Protein AF-A0A150UN63-F1 (afdb_monomer)

Radius of gyration: 15.26 Å; Cα contacts (8 Å, |Δi|>4): 240; chains: 1; bounding box: 40×28×38 Å

Mean predicted aligned error: 6.9 Å

Secondary structure (DSSP, 8-state):
----EEEEE--HHHH-SBTTB--TTSGGG-HHHHHHHHHHTT-EEEEE--S---TTSGGGG--GGGGGSTT--TTS--HHHHHHHHHHHHHHHHHHGGGBGGGTSSEEEEE-SS-GGGT---HHHHHHHHHHHHHH--S-EE-------

Nearest PDB structures (foldseek):
  6eon-assembly1_A  TM=9.574E-01  e=4.148E-15  Bacteroides thetaiotaomicron VPI-5482
  3d3a-assembly1_A  TM=9.565E-01  e=1.611E-14  Bacteroides thetaiotaomicron VPI-5482
  4mad-assembly2_B  TM=9.659E-01  e=4.945E-13  Niallia circulans
  8fa5-assembly2_A  TM=9.659E-01  e=7.956E-12  Xanthomonas campestris pv. campestris
  3wf2-assembly1_A  TM=9.367E-01  e=4.448E-12  Homo sapiens

Structure (mmCIF, N/CA/C/O backbone):
data_AF-A0A150UN63-F1
#
_entry.id   AF-A0A150UN63-F1
#
loop_
_atom_site.group_PDB
_atom_site.id
_atom_site.type_symbol
_atom_site.label_atom_id
_atom_site.label_alt_id
_atom_site.label_comp_id
_atom_site.label_asym_id
_atom_site.label_entity_id
_atom_site.label_seq_id
_atom_site.pdbx_PDB_ins_code
_atom_site.Cartn_x
_atom_site.Cartn_y
_atom_site.Cartn_z
_atom_site.occupancy
_atom_site.B_iso_or_equiv
_atom_site.auth_seq_id
_atom_site.auth_comp_id
_atom_site.auth_asym_id
_atom_site.auth_atom_id
_atom_site.pdbx_PDB_model_num
ATOM 1 N N . MET A 1 1 ? -22.524 12.644 9.358 1.00 55.44 1 MET A N 1
ATOM 2 C CA . MET A 1 1 ? -22.632 11.531 8.387 1.00 55.44 1 MET A CA 1
ATOM 3 C C . MET A 1 1 ? -22.325 10.236 9.132 1.00 55.44 1 MET A C 1
ATOM 5 O O . MET A 1 1 ? -21.489 10.289 10.017 1.00 55.44 1 MET A O 1
ATOM 9 N N . GLY A 1 2 ? -23.015 9.127 8.842 1.00 76.50 2 GLY A N 1
ATOM 10 C CA . GLY A 1 2 ? -22.838 7.821 9.509 1.00 76.50 2 GLY A CA 1
ATOM 11 C C . GLY A 1 2 ? -21.868 6.888 8.778 1.00 76.50 2 GLY A C 1
ATOM 12 O O . GLY A 1 2 ? -22.163 5.708 8.615 1.00 76.50 2 GLY A O 1
ATOM 13 N N . LEU A 1 3 ? -20.771 7.439 8.252 1.00 78.81 3 LEU A N 1
ATOM 14 C CA . LEU A 1 3 ? -19.730 6.656 7.586 1.00 78.81 3 LEU A CA 1
ATOM 15 C C . LEU A 1 3 ? -18.917 5.906 8.647 1.00 78.81 3 LEU A C 1
ATOM 17 O O . LEU A 1 3 ? -18.622 6.469 9.695 1.00 78.81 3 LEU A O 1
ATOM 21 N N . ASN A 1 4 ? -18.570 4.651 8.371 1.00 88.69 4 ASN A N 1
ATOM 22 C CA . ASN A 1 4 ? -17.811 3.784 9.281 1.00 88.69 4 ASN A CA 1
ATOM 23 C C . ASN A 1 4 ? -16.445 3.368 8.713 1.00 88.69 4 ASN A C 1
ATOM 25 O O . ASN A 1 4 ? -15.721 2.617 9.363 1.00 88.69 4 ASN A O 1
ATOM 29 N N . THR A 1 5 ? -16.130 3.788 7.483 1.00 89.75 5 THR A N 1
ATOM 30 C CA . THR A 1 5 ? -14.955 3.340 6.732 1.00 89.75 5 THR A CA 1
ATOM 31 C C . THR A 1 5 ? -14.470 4.437 5.787 1.00 89.75 5 THR A C 1
ATOM 33 O O . THR A 1 5 ? -15.286 5.089 5.131 1.00 89.75 5 THR A O 1
ATOM 36 N N . VAL A 1 6 ? -13.152 4.605 5.688 1.00 89.81 6 VAL A N 1
ATOM 37 C CA . VAL A 1 6 ? -12.474 5.474 4.720 1.00 89.81 6 VAL A CA 1
ATOM 38 C C . VAL A 1 6 ? -11.690 4.644 3.706 1.00 89.81 6 VAL A C 1
ATOM 40 O O . VAL A 1 6 ? -11.076 3.632 4.043 1.00 89.81 6 VAL A O 1
ATOM 43 N N . PHE A 1 7 ? -11.704 5.086 2.452 1.00 86.50 7 PHE A N 1
ATOM 44 C CA . PHE A 1 7 ? -10.886 4.520 1.383 1.00 86.50 7 PHE A CA 1
ATOM 45 C C . PHE A 1 7 ? -9.706 5.451 1.148 1.00 86.50 7 PHE A C 1
ATOM 47 O O . PHE A 1 7 ? -9.918 6.634 0.885 1.00 86.50 7 PHE A O 1
ATOM 54 N N . SER A 1 8 ? -8.487 4.926 1.234 1.00 86.00 8 SER A N 1
ATOM 55 C CA . SER A 1 8 ? -7.279 5.725 1.037 1.00 86.00 8 SER A CA 1
ATOM 56 C C . SER A 1 8 ? -6.426 5.153 -0.081 1.00 86.00 8 SER A C 1
ATOM 58 O O . SER A 1 8 ? -6.019 3.989 -0.031 1.00 86.00 8 SER A O 1
ATOM 60 N N . TYR A 1 9 ? -6.165 5.987 -1.084 1.00 84.94 9 TYR A N 1
ATOM 61 C CA . TYR A 1 9 ? -5.135 5.733 -2.077 1.00 84.94 9 TYR A CA 1
ATOM 62 C C . TYR A 1 9 ? -3.779 6.172 -1.553 1.00 84.94 9 TYR A C 1
ATOM 64 O O . TYR A 1 9 ? -3.667 7.21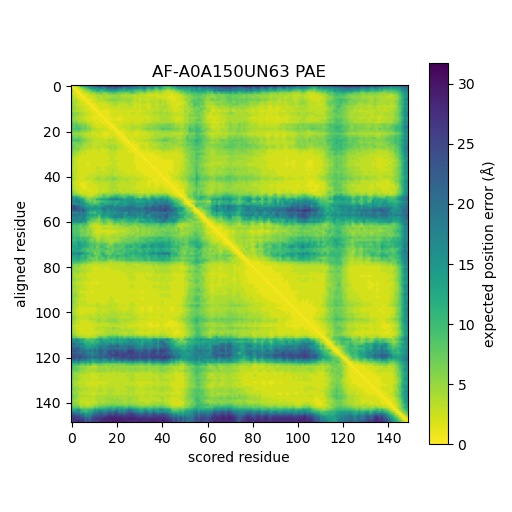4 -0.910 1.00 84.94 9 TYR A O 1
ATOM 72 N N . LEU A 1 10 ? -2.757 5.379 -1.858 1.00 87.06 10 LEU A N 1
ATOM 73 C CA . LEU A 1 10 ? -1.375 5.707 -1.545 1.00 87.06 10 LEU A CA 1
ATOM 74 C C . LEU A 1 10 ? -0.601 5.950 -2.833 1.00 87.06 10 LEU A C 1
ATOM 76 O O . LEU A 1 10 ? -0.731 5.201 -3.799 1.00 87.06 10 LEU A O 1
ATOM 80 N N . PHE A 1 11 ? 0.209 6.998 -2.815 1.00 86.50 11 PHE A N 1
ATOM 81 C CA . PHE A 1 11 ? 0.952 7.481 -3.967 1.00 86.50 11 PHE A CA 1
ATOM 82 C C . PHE A 1 11 ? 2.410 7.042 -3.837 1.00 86.50 11 PHE A C 1
ATOM 84 O O . PHE A 1 11 ? 3.129 7.497 -2.945 1.00 86.50 11 PHE A O 1
ATOM 91 N N . TRP A 1 12 ? 2.835 6.089 -4.672 1.00 88.00 12 TRP A N 1
ATOM 92 C CA . TRP A 1 12 ? 4.194 5.548 -4.605 1.00 88.00 12 TRP A CA 1
ATOM 93 C C . TRP A 1 12 ? 5.223 6.623 -4.965 1.00 88.00 12 TRP A C 1
ATOM 95 O O . TRP A 1 12 ? 6.216 6.774 -4.262 1.00 88.00 12 TRP A O 1
ATOM 105 N N . ASP A 1 13 ? 4.955 7.440 -5.977 1.00 85.25 13 ASP A N 1
ATOM 106 C CA . ASP A 1 13 ? 5.771 8.605 -6.330 1.00 85.25 13 ASP A CA 1
ATOM 107 C C . ASP A 1 13 ? 6.020 9.566 -5.154 1.00 85.25 13 ASP A C 1
ATOM 109 O O . ASP A 1 13 ? 7.117 10.105 -5.034 1.00 85.25 13 ASP A O 1
ATOM 113 N N . GLN A 1 14 ? 5.048 9.748 -4.256 1.00 87.50 14 GLN A N 1
ATOM 114 C CA . GLN A 1 14 ? 5.211 10.611 -3.080 1.00 87.50 14 GLN A CA 1
ATOM 115 C C . GLN A 1 14 ? 5.972 9.925 -1.946 1.00 87.50 14 GLN A C 1
ATOM 117 O O . GLN A 1 14 ? 6.790 10.570 -1.288 1.00 87.50 14 GLN A O 1
ATOM 122 N N . LEU A 1 15 ? 5.719 8.629 -1.735 1.00 89.75 15 LEU A N 1
ATOM 123 C CA . LEU A 1 15 ? 6.359 7.808 -0.700 1.00 89.75 15 LEU A CA 1
ATOM 124 C C . LEU A 1 15 ? 7.817 7.454 -1.030 1.00 89.75 15 LEU A C 1
ATOM 126 O O . LEU A 1 15 ? 8.633 7.254 -0.129 1.00 89.75 15 LEU A O 1
ATOM 130 N N . GLU A 1 16 ? 8.147 7.372 -2.318 1.00 90.62 16 GLU A N 1
ATOM 131 C CA . GLU A 1 16 ? 9.482 7.076 -2.830 1.00 90.62 16 GLU A CA 1
ATOM 132 C C . GLU A 1 16 ? 9.792 7.917 -4.087 1.00 90.62 16 GLU A C 1
ATOM 134 O O . GLU A 1 16 ? 9.881 7.388 -5.202 1.00 90.62 16 GLU A O 1
ATOM 139 N N . PRO A 1 17 ? 9.995 9.240 -3.934 1.00 88.19 17 PRO A N 1
ATOM 140 C CA . PRO A 1 17 ? 10.233 10.148 -5.060 1.00 88.19 17 PRO A CA 1
ATOM 141 C C . PRO A 1 17 ? 11.555 9.868 -5.781 1.00 88.19 17 PRO A C 1
ATOM 143 O O . PRO A 1 17 ? 11.710 10.187 -6.959 1.00 88.19 17 PRO A O 1
ATOM 146 N N . VAL A 1 18 ? 12.509 9.249 -5.083 1.00 87.31 18 VAL A N 1
ATOM 147 C CA . VAL A 1 18 ? 13.795 8.790 -5.615 1.00 87.31 18 VAL A CA 1
ATOM 148 C C . VAL A 1 18 ? 14.015 7.360 -5.141 1.00 87.31 18 VAL A C 1
ATOM 150 O O . VAL A 1 18 ? 13.791 7.077 -3.965 1.00 87.31 18 VAL A O 1
ATOM 153 N N . SER A 1 19 ? 14.500 6.483 -6.025 1.00 87.06 19 SER A N 1
ATOM 154 C CA . SER A 1 19 ? 14.800 5.078 -5.711 1.00 87.06 19 SER A CA 1
ATOM 155 C C . SER A 1 19 ? 15.569 4.941 -4.390 1.00 87.06 19 SER A C 1
ATOM 157 O O . SER A 1 19 ? 16.668 5.480 -4.238 1.00 87.06 19 SER A O 1
ATOM 159 N N . GLY A 1 20 ? 15.005 4.202 -3.436 1.00 87.12 20 GLY A N 1
ATOM 160 C CA . GLY A 1 20 ? 15.572 3.947 -2.111 1.00 87.12 20 GLY A CA 1
ATOM 161 C C . GLY A 1 20 ? 15.343 5.046 -1.066 1.00 87.12 20 GLY A C 1
ATOM 162 O O . GLY A 1 20 ? 15.678 4.841 0.104 1.00 87.12 20 GLY A O 1
ATOM 163 N N . THR A 1 21 ? 14.764 6.190 -1.439 1.00 90.88 21 THR A N 1
ATOM 164 C CA . THR A 1 21 ? 14.465 7.297 -0.517 1.00 90.88 21 THR A CA 1
ATOM 165 C C . THR A 1 21 ? 13.013 7.233 -0.064 1.00 90.88 21 THR A C 1
ATOM 167 O O . THR A 1 21 ? 12.125 7.728 -0.746 1.00 90.88 21 THR A O 1
ATOM 170 N N . TRP A 1 22 ? 12.783 6.644 1.110 1.00 91.88 22 TRP A N 1
ATOM 171 C CA . TRP A 1 22 ? 11.450 6.546 1.708 1.00 91.88 22 TRP A CA 1
ATOM 172 C C . TRP A 1 22 ? 11.085 7.815 2.482 1.00 91.88 22 TRP A C 1
ATOM 174 O O . TRP A 1 22 ? 11.821 8.217 3.385 1.00 91.88 22 TRP A O 1
ATOM 184 N N . THR A 1 23 ? 9.941 8.412 2.167 1.00 92.38 23 THR A N 1
ATO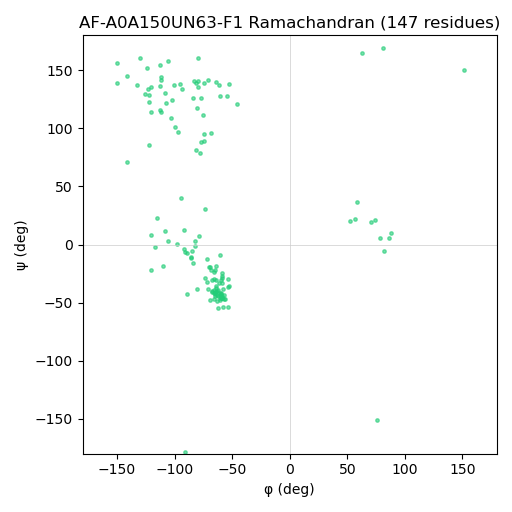M 185 C CA . THR A 1 23 ? 9.443 9.651 2.788 1.00 92.38 23 THR A CA 1
ATOM 186 C C . THR A 1 23 ? 8.287 9.416 3.759 1.00 92.38 23 THR A C 1
ATOM 188 O O . THR A 1 23 ? 7.811 10.382 4.341 1.00 92.38 23 THR A O 1
ATOM 191 N N . GLY A 1 24 ? 7.868 8.169 4.014 1.00 86.62 24 GLY A N 1
ATOM 192 C CA . GLY A 1 24 ? 6.728 7.851 4.895 1.00 86.62 24 GLY A CA 1
ATOM 193 C C . GLY A 1 24 ? 6.862 8.308 6.357 1.00 86.62 24 GLY A C 1
ATOM 194 O O . GLY A 1 24 ? 5.899 8.259 7.110 1.00 86.62 24 GLY A O 1
ATOM 195 N N . SER A 1 25 ? 8.040 8.780 6.774 1.00 85.50 25 SER A N 1
ATOM 196 C CA . SER A 1 25 ? 8.255 9.426 8.077 1.00 85.50 25 SER A CA 1
ATOM 197 C C . SER A 1 25 ? 8.062 10.950 8.060 1.00 85.50 25 SER A C 1
ATOM 199 O O . SER A 1 25 ? 8.192 11.591 9.102 1.00 85.50 25 SER A O 1
ATOM 201 N N . GLN A 1 26 ? 7.863 11.557 6.889 1.00 90.06 26 GLN A N 1
ATOM 202 C CA . GLN A 1 26 ? 7.583 12.985 6.757 1.00 90.06 26 GLN A CA 1
ATOM 203 C C . GLN A 1 26 ? 6.102 13.244 7.065 1.00 90.06 26 GLN A C 1
ATOM 205 O O . GLN A 1 26 ? 5.269 12.449 6.638 1.00 90.06 26 GLN A O 1
ATOM 210 N N . PRO A 1 27 ? 5.745 14.334 7.768 1.00 87.69 27 PRO A N 1
ATOM 211 C CA . PRO A 1 27 ? 4.364 14.589 8.191 1.00 87.69 27 PRO A CA 1
ATOM 212 C C . PRO A 1 27 ? 3.324 14.555 7.062 1.00 87.69 27 PRO A C 1
ATOM 214 O O . PRO A 1 27 ? 2.213 14.077 7.262 1.00 87.69 27 PRO A O 1
ATOM 217 N N . GLU A 1 28 ? 3.682 15.044 5.878 1.00 88.06 28 GLU A N 1
ATOM 218 C CA . GLU A 1 28 ? 2.843 15.050 4.678 1.00 88.06 28 GLU A CA 1
ATOM 219 C C . GLU A 1 28 ? 2.589 13.652 4.092 1.00 88.06 28 GLU A C 1
ATOM 221 O O . GLU A 1 28 ? 1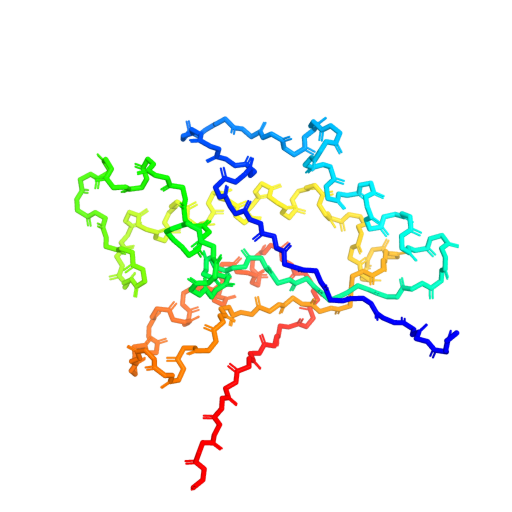.593 13.456 3.401 1.00 88.06 28 GLU A O 1
ATOM 226 N N . ASN A 1 29 ? 3.459 12.687 4.403 1.00 89.00 29 ASN A N 1
ATOM 227 C CA . ASN A 1 29 ? 3.459 11.325 3.872 1.00 89.00 29 ASN A CA 1
ATOM 228 C C . ASN A 1 29 ? 3.313 10.257 4.977 1.00 89.00 29 ASN A C 1
ATOM 230 O O . ASN A 1 29 ? 3.445 9.065 4.695 1.00 89.00 29 ASN A O 1
ATOM 234 N N . ASP A 1 30 ? 3.035 10.650 6.228 1.00 92.50 30 ASP A N 1
ATOM 235 C CA . ASP A 1 30 ? 2.853 9.728 7.358 1.00 92.50 30 ASP A CA 1
ATOM 236 C C . ASP A 1 30 ? 1.461 9.081 7.312 1.00 92.50 30 ASP A C 1
ATOM 238 O O . ASP A 1 30 ? 0.512 9.443 8.019 1.00 92.50 30 ASP A O 1
ATOM 242 N N . VAL A 1 31 ? 1.351 8.084 6.435 1.00 92.19 31 VAL A N 1
ATOM 243 C CA . VAL A 1 31 ? 0.144 7.275 6.231 1.00 92.19 31 VAL A CA 1
ATOM 244 C C . VAL A 1 31 ? -0.282 6.591 7.529 1.00 92.19 31 VAL A C 1
ATOM 246 O O . VAL A 1 31 ? -1.474 6.502 7.836 1.00 92.19 31 VAL A O 1
ATOM 249 N N . SER A 1 32 ? 0.683 6.125 8.322 1.00 93.38 32 SER A N 1
ATOM 250 C CA . SER A 1 32 ? 0.405 5.433 9.575 1.00 93.38 32 SER A CA 1
ATOM 251 C C . SER A 1 32 ? -0.247 6.366 10.593 1.00 93.38 32 SER A C 1
ATOM 253 O O . SER A 1 32 ? -1.167 5.957 11.301 1.00 93.38 32 SER A O 1
ATOM 255 N N . HIS A 1 33 ? 0.190 7.625 10.674 1.00 93.56 33 HIS A N 1
ATOM 256 C CA . HIS A 1 33 ? -0.447 8.629 11.520 1.00 93.56 33 HIS A CA 1
ATOM 257 C C . HIS A 1 33 ? -1.866 8.942 11.047 1.00 93.56 33 HIS A C 1
ATOM 259 O O . HIS A 1 33 ? -2.784 8.933 11.866 1.00 93.56 33 HIS A O 1
AT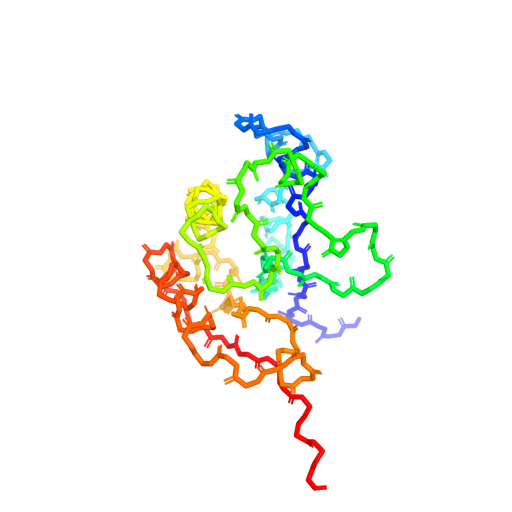OM 265 N N . TYR A 1 34 ? -2.071 9.115 9.741 1.00 93.06 34 TYR A N 1
ATOM 266 C CA . TYR A 1 34 ? -3.403 9.331 9.177 1.00 93.06 34 TYR A CA 1
ATOM 267 C C . TYR A 1 34 ? -4.383 8.194 9.519 1.00 93.06 34 TYR A C 1
ATOM 269 O O . TYR A 1 34 ? -5.515 8.446 9.933 1.00 93.06 34 TYR A O 1
ATOM 277 N N . PHE A 1 35 ? -3.953 6.934 9.424 1.00 94.75 35 PHE A N 1
ATOM 278 C CA . PHE A 1 35 ? -4.807 5.795 9.772 1.00 94.75 35 PHE A CA 1
ATOM 279 C C . PHE A 1 35 ? -5.041 5.646 11.275 1.00 94.75 35 PHE A C 1
ATOM 281 O O . PHE A 1 35 ? -6.136 5.249 11.664 1.00 94.75 35 PHE A O 1
ATOM 288 N N . ARG A 1 36 ? -4.075 6.010 12.126 1.00 94.81 36 ARG A N 1
ATOM 289 C CA . ARG A 1 36 ? -4.310 6.094 13.578 1.00 94.81 36 ARG A CA 1
ATOM 290 C C . ARG A 1 36 ? -5.393 7.115 13.910 1.00 94.81 36 ARG A C 1
ATOM 292 O O . ARG A 1 36 ? -6.296 6.798 14.670 1.00 94.81 36 ARG A O 1
ATOM 299 N N . LEU A 1 37 ? -5.370 8.284 13.269 1.00 94.50 37 LEU A N 1
ATOM 300 C CA . LEU A 1 37 ? -6.437 9.274 13.435 1.00 94.50 37 LEU A CA 1
ATOM 301 C C . LEU A 1 37 ? -7.797 8.723 12.989 1.00 94.50 37 LEU A C 1
ATOM 303 O O . LEU A 1 37 ? -8.792 8.914 13.680 1.00 94.50 37 LEU A O 1
ATOM 307 N N . ALA A 1 38 ? -7.852 7.995 11.869 1.00 93.56 38 ALA A N 1
ATOM 308 C CA . ALA A 1 38 ? -9.086 7.332 11.447 1.00 93.56 38 ALA A CA 1
ATOM 309 C C . ALA A 1 38 ? -9.584 6.323 12.501 1.00 93.56 38 ALA A C 1
ATOM 311 O O . ALA A 1 38 ? -10.777 6.292 12.798 1.00 93.56 38 ALA A O 1
ATOM 312 N N . GLN A 1 39 ? -8.677 5.548 13.104 1.00 94.50 39 GLN A N 1
ATOM 313 C CA . GLN A 1 39 ? -9.005 4.615 14.182 1.00 94.50 39 GLN A CA 1
ATOM 314 C C . GLN A 1 39 ? -9.558 5.323 15.424 1.00 94.50 39 GLN A C 1
ATOM 316 O O . GLN A 1 39 ? -10.553 4.860 15.982 1.00 94.50 39 GLN A O 1
ATOM 321 N N . ASP A 1 40 ? -8.940 6.431 15.837 1.00 95.06 40 ASP A N 1
ATOM 322 C CA . ASP A 1 40 ? -9.362 7.223 17.001 1.00 95.06 40 ASP A CA 1
ATOM 323 C C . ASP A 1 40 ? -10.782 7.788 16.819 1.00 95.06 40 ASP A C 1
ATOM 325 O O . ASP A 1 40 ? -11.562 7.856 17.769 1.00 95.06 40 ASP A O 1
ATOM 329 N N . GLU A 1 41 ? -11.153 8.104 15.578 1.00 93.56 41 GLU A N 1
ATOM 330 C CA . GLU A 1 41 ? -12.503 8.532 15.189 1.00 93.56 41 GLU A CA 1
ATOM 331 C C . GLU A 1 41 ? -13.482 7.355 14.971 1.00 93.56 41 GLU A C 1
ATOM 333 O O . GLU A 1 41 ? -14.637 7.552 14.586 1.00 93.56 41 GLU A O 1
ATOM 338 N N . GLY A 1 42 ? -13.048 6.113 15.215 1.00 92.88 42 GLY A N 1
ATOM 339 C CA . GLY A 1 42 ? -13.866 4.905 15.070 1.00 92.88 42 GLY A CA 1
ATOM 340 C C . GLY A 1 42 ? -14.122 4.485 13.620 1.00 92.88 42 GLY A C 1
ATOM 341 O O . GLY A 1 42 ? -15.086 3.763 13.346 1.00 92.88 42 GLY A O 1
ATOM 342 N N . LEU A 1 43 ? -13.287 4.939 12.684 1.00 94.50 43 LEU A N 1
ATOM 343 C CA . LEU A 1 43 ? -13.374 4.611 11.266 1.00 94.50 43 LEU A CA 1
ATOM 344 C C . LEU A 1 43 ? -12.451 3.439 10.922 1.00 94.50 43 LEU A C 1
ATOM 346 O O . LEU A 1 43 ? -11.291 3.375 11.324 1.00 94.50 43 LEU A O 1
ATOM 350 N N . ASN A 1 44 ? -12.963 2.529 10.102 1.00 94.31 44 ASN A N 1
ATOM 351 C CA . ASN A 1 44 ? -12.162 1.499 9.455 1.00 94.31 44 ASN A CA 1
ATOM 352 C C . ASN A 1 44 ? -11.439 2.066 8.229 1.00 94.31 44 ASN A C 1
ATOM 354 O O . ASN A 1 44 ? -11.863 3.066 7.651 1.00 94.31 44 ASN A O 1
ATOM 358 N N . VAL A 1 45 ? -10.387 1.392 7.775 1.00 94.12 45 VAL A N 1
ATOM 359 C CA . VAL A 1 45 ? -9.590 1.813 6.619 1.00 94.12 45 VAL A CA 1
ATOM 360 C C . VAL A 1 45 ? -9.547 0.708 5.568 1.00 94.12 45 VAL A C 1
ATOM 362 O O . VAL A 1 45 ? -9.282 -0.459 5.861 1.00 94.12 45 VAL A O 1
ATOM 365 N N . LEU A 1 46 ? -9.765 1.099 4.316 1.00 92.00 46 LEU A N 1
ATOM 366 C CA . LEU A 1 46 ? -9.521 0.285 3.132 1.00 92.00 46 LEU A CA 1
ATOM 367 C C . LEU A 1 46 ? -8.355 0.891 2.359 1.00 92.00 46 LEU A C 1
ATOM 369 O O . LEU A 1 46 ? -8.451 2.010 1.850 1.00 92.00 46 LEU A O 1
ATOM 373 N N . VAL A 1 47 ? -7.246 0.154 2.292 1.00 90.50 47 VAL A N 1
ATOM 374 C CA . VAL A 1 47 ? -5.995 0.647 1.703 1.00 90.50 47 VAL A CA 1
ATOM 375 C C . VAL A 1 47 ? -5.921 0.259 0.237 1.00 90.50 47 VAL A C 1
ATOM 377 O O . VAL A 1 47 ? -6.168 -0.889 -0.136 1.00 90.50 47 VAL A O 1
ATOM 380 N N . ARG A 1 48 ? -5.554 1.224 -0.600 1.00 88.81 48 ARG A N 1
ATOM 381 C CA . ARG A 1 48 ? -5.367 1.053 -2.039 1.00 88.81 48 ARG A CA 1
ATOM 382 C C . ARG A 1 48 ? -3.925 1.455 -2.374 1.00 88.81 48 ARG A C 1
ATOM 384 O O . ARG A 1 48 ? -3.680 2.616 -2.694 1.00 88.81 48 ARG A O 1
ATOM 391 N N . PRO A 1 49 ? -2.956 0.529 -2.250 1.00 82.12 49 PRO A N 1
ATOM 392 C CA . PRO A 1 49 ? -1.529 0.842 -2.347 1.00 82.12 49 PRO A CA 1
ATO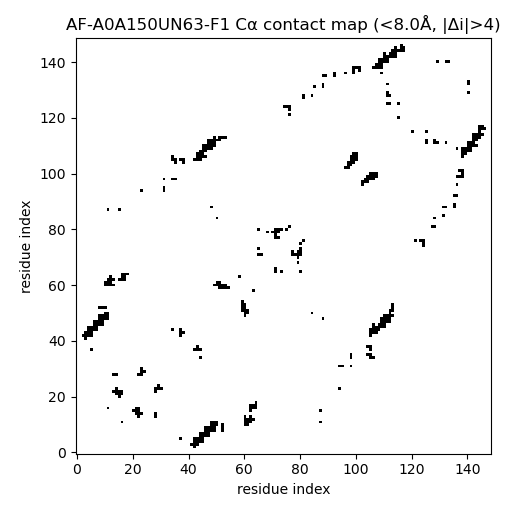M 393 C C . PRO A 1 49 ? -1.031 1.017 -3.794 1.00 82.12 49 PRO A C 1
ATOM 395 O O . PRO A 1 49 ? 0.169 1.094 -4.027 1.00 82.12 49 PRO A O 1
ATOM 398 N N . GLY A 1 50 ? -1.923 1.029 -4.787 1.00 72.25 50 GLY A N 1
ATOM 399 C CA . GLY A 1 50 ? -1.536 1.053 -6.194 1.00 72.25 50 GLY A CA 1
ATOM 400 C C . GLY A 1 50 ? -1.037 -0.316 -6.693 1.00 72.25 50 GLY A C 1
ATOM 401 O O . GLY A 1 50 ? -1.519 -1.353 -6.228 1.00 72.25 50 GLY A O 1
ATOM 402 N N . PRO A 1 51 ? -0.133 -0.358 -7.689 1.00 59.50 51 PRO A N 1
ATOM 403 C CA . PRO A 1 51 ? 0.835 0.692 -8.017 1.00 59.50 51 PRO A CA 1
ATOM 404 C C . PRO A 1 51 ? 0.337 1.756 -9.010 1.00 59.50 51 PRO A C 1
ATOM 406 O O . PRO A 1 51 ? 1.018 2.749 -9.223 1.00 59.50 51 PRO A O 1
ATOM 409 N N . TYR A 1 52 ? -0.846 1.560 -9.596 1.00 62.84 52 TYR A N 1
ATOM 410 C CA . TYR A 1 52 ? -1.534 2.546 -10.429 1.00 62.84 52 TYR A CA 1
ATOM 411 C C . TYR A 1 52 ? -2.755 3.094 -9.680 1.00 62.84 52 TYR A C 1
ATOM 413 O O . TYR A 1 52 ? -3.554 2.314 -9.163 1.00 62.84 52 TYR A O 1
ATOM 421 N N . VAL A 1 53 ? -2.903 4.419 -9.627 1.00 58.03 53 VAL A N 1
ATOM 422 C CA . VAL A 1 53 ? -3.957 5.117 -8.860 1.00 58.03 53 VAL A CA 1
ATOM 423 C C . VAL A 1 53 ? -4.935 5.883 -9.776 1.00 58.03 53 VAL A C 1
ATOM 425 O O . VAL A 1 53 ? -5.656 6.764 -9.330 1.00 58.03 53 VAL A O 1
ATOM 428 N N . CYS A 1 54 ? -5.038 5.482 -11.051 1.00 54.31 54 CYS A N 1
ATOM 429 C CA . CYS A 1 54 ? -5.841 6.144 -12.097 1.00 54.31 54 CYS A CA 1
ATOM 430 C C . CYS A 1 54 ? -5.162 7.378 -12.739 1.00 54.31 54 CYS A C 1
ATOM 432 O O . CYS A 1 54 ? -4.063 7.781 -12.357 1.00 54.31 54 CYS A O 1
ATOM 434 N N . GLY A 1 55 ? -5.749 7.876 -13.834 1.00 43.03 55 GLY A N 1
ATOM 435 C CA . GLY A 1 55 ? -5.159 8.821 -14.792 1.00 43.03 55 GLY A CA 1
ATOM 436 C C . GLY A 1 55 ? -5.213 10.297 -14.395 1.00 43.03 55 GLY A C 1
ATOM 437 O O . GLY A 1 55 ? -4.724 11.137 -15.145 1.00 43.03 55 GLY A O 1
ATOM 438 N N . GLU A 1 56 ? -5.794 10.625 -13.244 1.00 48.59 56 GLU A N 1
ATOM 439 C CA . GLU A 1 56 ? -5.887 11.992 -12.724 1.00 48.59 56 GLU A CA 1
ATOM 440 C C . GLU A 1 56 ? -4.631 12.429 -11.947 1.00 48.59 56 GLU A C 1
ATOM 442 O O . GLU A 1 56 ? -4.530 13.590 -11.555 1.00 48.59 56 GLU A O 1
ATOM 447 N N . HIS A 1 57 ? -3.673 11.518 -11.736 1.00 54.03 57 HIS A N 1
ATOM 448 C CA . HIS A 1 57 ? -2.373 11.783 -11.116 1.00 54.03 57 HIS A CA 1
ATOM 449 C C . HIS A 1 57 ? -1.226 11.642 -12.125 1.00 54.03 57 HIS A C 1
ATOM 451 O O . HIS A 1 57 ? -1.250 10.762 -12.992 1.00 54.03 57 HIS A O 1
ATOM 457 N N . ASP A 1 58 ? -0.198 12.486 -11.987 1.00 53.84 58 ASP A N 1
ATOM 458 C CA . ASP A 1 58 ? 0.981 12.472 -12.854 1.00 53.84 58 ASP A CA 1
ATOM 459 C C . ASP A 1 58 ? 1.625 11.077 -12.883 1.00 53.84 58 ASP A C 1
ATOM 461 O O . ASP A 1 58 ? 1.853 10.435 -11.857 1.00 53.84 58 ASP 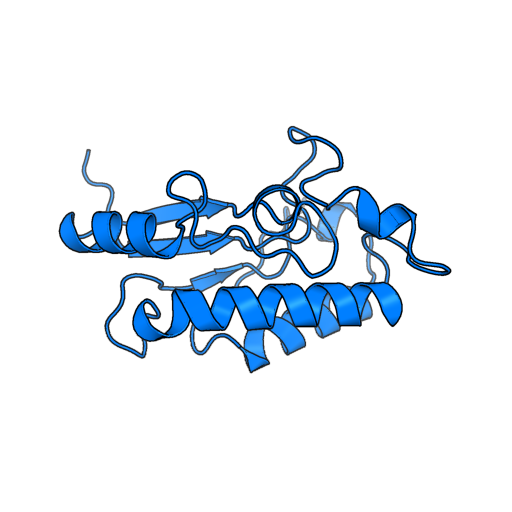A O 1
ATOM 465 N N . PHE A 1 59 ? 1.842 10.570 -14.099 1.00 56.72 59 PHE A N 1
ATOM 466 C CA . PHE A 1 59 ? 2.340 9.218 -14.373 1.00 56.72 59 PHE A CA 1
ATOM 467 C C . PHE A 1 59 ? 1.548 8.083 -13.683 1.00 56.72 59 PHE A C 1
ATOM 469 O O . PHE A 1 59 ? 2.053 6.976 -13.548 1.00 56.72 59 PHE A O 1
ATOM 476 N N . GLY A 1 60 ? 0.296 8.316 -13.268 1.00 61.84 60 GLY A N 1
ATOM 477 C CA . GLY A 1 60 ? -0.560 7.314 -12.627 1.00 61.84 60 GLY A CA 1
ATOM 478 C C . GLY A 1 60 ? -0.151 6.925 -11.202 1.00 61.84 60 GLY A C 1
ATOM 479 O O . GLY A 1 60 ? -0.554 5.853 -10.745 1.00 61.84 60 GLY A O 1
ATOM 480 N N . GLY A 1 61 ? 0.655 7.757 -10.527 1.00 66.88 61 GLY A N 1
ATOM 481 C CA . GLY A 1 61 ? 1.206 7.493 -9.188 1.00 66.88 61 GLY A CA 1
ATOM 482 C C . GLY A 1 61 ? 2.518 6.697 -9.185 1.00 66.88 61 GLY A C 1
ATOM 483 O O . GLY A 1 61 ? 3.015 6.328 -8.120 1.00 66.88 61 GLY A O 1
ATOM 484 N N . PHE A 1 62 ? 3.085 6.419 -10.364 1.00 78.19 62 PHE A N 1
ATOM 485 C CA . PHE A 1 62 ? 4.386 5.769 -10.498 1.00 78.19 62 PHE A CA 1
ATOM 486 C C . PHE A 1 62 ? 5.529 6.777 -10.289 1.00 78.19 62 PHE A C 1
ATOM 488 O O . PHE A 1 62 ? 5.509 7.854 -10.887 1.00 78.19 62 PHE A O 1
ATOM 495 N N . PRO A 1 63 ? 6.579 6.429 -9.526 1.00 82.12 63 PRO A N 1
ATOM 496 C CA . PRO A 1 63 ? 7.767 7.264 -9.442 1.00 82.12 63 PRO A CA 1
ATOM 497 C C . PRO A 1 63 ? 8.463 7.440 -10.798 1.00 82.12 63 PRO A C 1
ATOM 499 O O . PRO A 1 63 ? 8.676 6.472 -11.534 1.00 82.12 63 PRO A O 1
ATOM 502 N N . ALA A 1 64 ? 8.901 8.665 -11.105 1.00 82.69 64 ALA A N 1
ATOM 503 C CA . ALA A 1 64 ? 9.571 8.983 -12.370 1.00 82.69 64 ALA A CA 1
ATOM 504 C C . ALA A 1 64 ? 10.850 8.152 -12.603 1.00 82.69 64 ALA A C 1
ATOM 506 O O . ALA A 1 64 ? 11.142 7.766 -13.738 1.00 82.69 64 ALA A O 1
ATOM 507 N N . TRP A 1 65 ? 11.570 7.806 -11.529 1.00 83.25 65 TRP A N 1
ATOM 508 C CA . TRP A 1 65 ? 12.808 7.022 -11.589 1.00 83.25 65 TRP A CA 1
ATOM 509 C C . TRP A 1 65 ? 12.608 5.598 -12.124 1.00 83.25 65 TRP A C 1
ATOM 511 O O . TRP A 1 65 ? 13.566 4.993 -12.600 1.00 83.25 65 TRP A O 1
ATOM 521 N N . LEU A 1 66 ? 11.381 5.058 -12.130 1.00 82.81 66 LEU A N 1
ATOM 522 C CA . LEU A 1 66 ? 11.106 3.759 -12.755 1.00 82.81 66 LEU A CA 1
ATOM 523 C C . LEU A 1 66 ? 11.442 3.765 -14.253 1.00 82.81 66 LEU A C 1
ATOM 525 O O . LEU A 1 66 ? 11.849 2.738 -14.790 1.00 82.81 66 LEU A O 1
ATOM 529 N N . SER A 1 67 ? 11.319 4.919 -14.920 1.00 81.31 67 SER A N 1
ATOM 530 C CA . SER A 1 67 ? 11.680 5.076 -16.335 1.00 81.31 67 SER A CA 1
ATOM 531 C C . SER A 1 67 ? 13.190 5.012 -16.596 1.00 81.31 67 SER A C 1
ATOM 533 O O . SER A 1 67 ? 13.610 4.729 -17.718 1.00 81.31 67 SER A O 1
ATOM 535 N N . GLU A 1 68 ? 14.010 5.227 -15.564 1.00 82.88 68 GLU A N 1
ATOM 536 C CA . GLU A 1 68 ? 15.471 5.174 -15.644 1.00 82.88 68 GLU A CA 1
ATOM 537 C C . GLU A 1 68 ? 16.012 3.746 -15.461 1.00 82.88 68 GLU A C 1
ATOM 539 O O . GLU A 1 68 ? 17.187 3.489 -15.728 1.00 82.88 68 GLU A O 1
ATOM 544 N N . VAL A 1 69 ? 15.166 2.796 -15.038 1.00 80.94 69 VAL A N 1
ATOM 545 C CA . VAL A 1 69 ? 15.548 1.397 -14.813 1.00 80.94 69 VAL A CA 1
ATOM 546 C C . VAL A 1 69 ? 15.587 0.637 -16.148 1.00 80.94 69 VAL A C 1
ATOM 548 O O . VAL A 1 69 ? 14.548 0.461 -16.794 1.00 80.94 69 VAL A O 1
ATOM 551 N N . PRO A 1 70 ? 16.753 0.117 -16.579 1.00 79.81 70 PRO A N 1
ATOM 552 C CA . PRO A 1 70 ? 16.859 -0.595 -17.849 1.00 79.81 70 PRO A CA 1
ATOM 553 C C . PRO A 1 70 ? 15.965 -1.841 -17.898 1.00 79.81 70 PRO A C 1
ATOM 555 O O . PRO A 1 70 ? 16.033 -2.705 -17.026 1.00 79.81 70 PRO A O 1
ATOM 558 N N . GLY A 1 71 ? 15.149 -1.955 -18.949 1.00 75.19 71 GLY A N 1
ATOM 559 C CA . GLY A 1 71 ? 14.268 -3.109 -19.166 1.00 75.19 71 GLY A CA 1
ATOM 560 C C . GLY A 1 71 ? 12.989 -3.117 -18.321 1.00 75.19 71 GLY A C 1
ATOM 561 O O . GLY A 1 71 ? 12.240 -4.093 -18.384 1.00 75.19 71 GLY A O 1
ATOM 562 N N . LEU A 1 72 ? 12.717 -2.053 -17.559 1.00 82.25 72 LEU A N 1
ATOM 563 C CA . LEU A 1 72 ? 11.488 -1.925 -16.786 1.00 82.25 72 LEU A CA 1
ATOM 564 C C . LEU A 1 72 ? 10.316 -1.542 -17.693 1.00 82.25 72 LEU A C 1
ATOM 566 O O . LEU A 1 72 ? 10.354 -0.540 -18.406 1.00 82.25 72 LEU A O 1
ATOM 570 N N . MET A 1 73 ? 9.245 -2.336 -17.639 1.00 74.50 73 MET A N 1
ATOM 571 C CA . MET A 1 73 ? 7.965 -2.001 -18.270 1.00 74.50 73 MET A CA 1
ATOM 572 C C . MET A 1 73 ? 6.904 -1.760 -17.197 1.00 74.50 73 MET A C 1
ATOM 574 O O . MET A 1 73 ? 6.537 -2.660 -16.441 1.00 74.50 73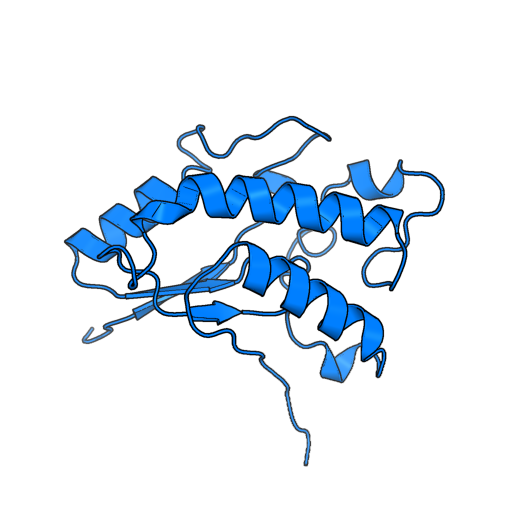 MET A O 1
ATOM 578 N N . VAL A 1 74 ? 6.397 -0.534 -17.126 1.00 72.81 74 VAL A N 1
ATOM 579 C CA . VAL A 1 74 ? 5.314 -0.174 -16.204 1.00 72.81 74 VAL A CA 1
ATOM 580 C C . VAL A 1 74 ? 4.043 -0.949 -16.584 1.00 72.81 74 VAL A C 1
ATOM 582 O O . VAL A 1 74 ? 3.767 -1.144 -17.767 1.00 72.81 74 VAL A O 1
ATOM 585 N N . LYS A 1 75 ? 3.293 -1.441 -15.587 1.00 69.56 75 LYS A N 1
ATOM 586 C CA . LYS A 1 75 ? 2.104 -2.312 -15.766 1.00 69.56 75 LYS A CA 1
ATOM 587 C C . LYS A 1 75 ? 2.366 -3.610 -16.559 1.00 69.56 75 LYS A C 1
ATOM 589 O O . LYS A 1 75 ? 1.439 -4.200 -17.115 1.00 69.56 75 LYS A O 1
ATOM 594 N N . GLY A 1 76 ? 3.618 -4.069 -16.614 1.00 70.06 76 GLY A N 1
ATOM 595 C CA . GLY A 1 76 ? 4.016 -5.299 -17.300 1.00 70.06 76 GLY A CA 1
ATOM 596 C C . GLY A 1 76 ? 4.506 -6.387 -16.345 1.00 70.06 76 GLY A C 1
ATOM 597 O O . GLY A 1 76 ? 5.054 -6.104 -15.282 1.00 70.06 76 GLY A O 1
ATOM 598 N N . TYR A 1 77 ? 4.392 -7.651 -16.759 1.00 77.75 77 TYR A N 1
ATOM 599 C CA . TYR A 1 77 ? 5.059 -8.766 -16.081 1.00 77.75 77 TYR A CA 1
ATOM 600 C C . TYR A 1 77 ? 6.547 -8.784 -16.459 1.00 77.75 77 TYR A C 1
ATOM 602 O O . TYR A 1 77 ? 6.946 -9.390 -17.451 1.00 77.75 77 TYR A O 1
ATOM 610 N N . ASN A 1 78 ? 7.362 -8.049 -15.704 1.00 82.88 78 ASN A N 1
ATOM 611 C CA . ASN A 1 78 ? 8.816 -8.037 -15.839 1.00 82.88 78 ASN A CA 1
ATOM 612 C C . ASN A 1 78 ? 9.477 -7.972 -14.463 1.00 82.88 78 ASN A C 1
ATOM 614 O O . ASN A 1 78 ? 8.972 -7.335 -13.539 1.00 82.88 78 ASN A O 1
ATOM 618 N N . GLU A 1 79 ? 10.618 -8.641 -14.348 1.00 86.12 79 GLU A N 1
ATOM 619 C CA . GLU A 1 79 ? 11.350 -8.787 -13.093 1.00 86.12 79 GLU A CA 1
ATOM 620 C C . GLU A 1 79 ? 11.782 -7.441 -12.472 1.00 86.12 79 GLU A C 1
ATOM 622 O O . GLU A 1 79 ? 11.562 -7.273 -11.271 1.00 8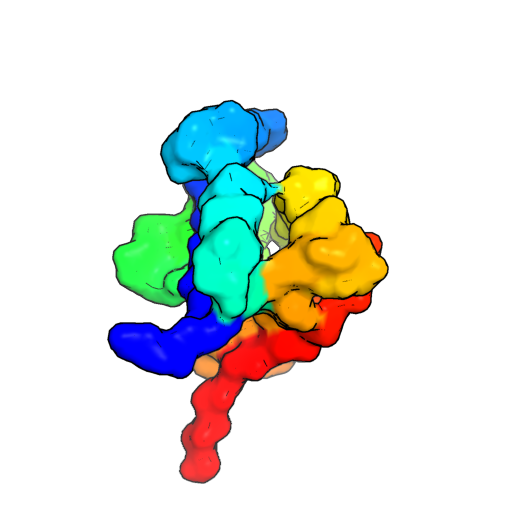6.12 79 GLU A O 1
ATOM 627 N N . PRO A 1 80 ? 12.283 -6.440 -13.233 1.00 87.19 80 PRO A N 1
ATOM 628 C CA . PRO A 1 80 ? 12.629 -5.136 -12.663 1.00 87.19 80 PRO A CA 1
ATOM 629 C C . PRO A 1 80 ? 11.440 -4.438 -11.992 1.00 87.19 80 PRO A C 1
ATOM 631 O O . PRO A 1 80 ? 11.563 -3.948 -10.870 1.00 87.19 80 PRO A O 1
ATOM 634 N N . PHE A 1 81 ? 10.273 -4.443 -12.643 1.00 85.69 81 PHE A N 1
ATOM 635 C CA . PHE A 1 81 ? 9.061 -3.844 -12.091 1.00 85.69 81 PHE A CA 1
ATOM 636 C C . PHE A 1 81 ? 8.569 -4.577 -10.838 1.00 85.69 81 PHE A C 1
ATOM 638 O O . PHE A 1 81 ? 8.263 -3.940 -9.831 1.00 85.69 81 PHE A O 1
ATOM 645 N N . LEU A 1 82 ? 8.509 -5.913 -10.877 1.00 87.88 82 LEU A N 1
ATOM 646 C CA . LEU A 1 82 ? 8.044 -6.708 -9.737 1.00 87.88 82 LEU A CA 1
ATOM 647 C C . LEU A 1 82 ? 8.966 -6.555 -8.520 1.00 87.88 82 LEU A C 1
ATOM 649 O O . LEU A 1 82 ? 8.474 -6.464 -7.398 1.00 87.88 82 LEU A O 1
ATOM 653 N N . ASN A 1 83 ? 10.281 -6.457 -8.729 1.00 89.69 83 ASN A N 1
ATOM 654 C CA . ASN A 1 83 ? 11.246 -6.223 -7.653 1.00 89.69 83 ASN A CA 1
ATOM 655 C C . ASN A 1 83 ? 11.113 -4.822 -7.037 1.00 89.69 83 ASN A C 1
ATOM 657 O O . ASN A 1 83 ? 11.189 -4.678 -5.812 1.00 89.69 83 ASN A O 1
ATOM 661 N N . ALA A 1 84 ? 10.876 -3.799 -7.866 1.00 89.12 84 ALA A N 1
ATOM 662 C CA . ALA A 1 84 ? 10.602 -2.445 -7.391 1.00 89.12 84 ALA A CA 1
ATOM 663 C C . ALA A 1 84 ? 9.306 -2.410 -6.564 1.00 89.12 84 ALA A C 1
ATOM 665 O O . ALA A 1 84 ? 9.307 -1.938 -5.429 1.00 89.12 84 ALA A O 1
ATOM 666 N N . PHE A 1 85 ? 8.229 -3.007 -7.084 1.00 89.88 85 PHE A N 1
ATOM 667 C CA . PHE A 1 85 ? 6.947 -3.070 -6.382 1.00 89.88 85 PHE A CA 1
ATOM 668 C C . PHE A 1 85 ? 7.037 -3.866 -5.077 1.00 89.88 85 PHE A C 1
ATOM 670 O O . PHE A 1 85 ? 6.489 -3.450 -4.059 1.00 89.88 85 PHE A O 1
ATOM 677 N N . LYS A 1 86 ? 7.773 -4.984 -5.069 1.00 91.75 86 LYS A N 1
ATOM 678 C CA . LYS A 1 86 ? 8.013 -5.765 -3.852 1.00 91.75 86 LYS A CA 1
ATOM 679 C C . LYS A 1 86 ? 8.714 -4.933 -2.782 1.00 91.75 86 LYS A C 1
ATOM 681 O O . LYS A 1 86 ? 8.278 -4.941 -1.637 1.00 91.75 86 LYS A O 1
ATOM 686 N N . SER A 1 87 ? 9.756 -4.189 -3.153 1.00 92.12 87 SER A N 1
ATOM 687 C CA . SER A 1 87 ? 10.476 -3.307 -2.224 1.00 92.12 87 SER A CA 1
ATOM 688 C C . SER A 1 87 ? 9.562 -2.229 -1.635 1.00 92.12 87 SER A C 1
ATOM 690 O O . SER A 1 87 ? 9.546 -2.040 -0.418 1.00 92.12 87 SER A O 1
ATOM 692 N N . TYR A 1 88 ? 8.759 -1.586 -2.486 1.00 92.12 88 TYR A N 1
ATOM 693 C CA . TYR A 1 88 ? 7.760 -0.597 -2.084 1.00 92.12 88 TYR A CA 1
ATOM 694 C C . TYR A 1 88 ? 6.746 -1.171 -1.085 1.00 92.12 88 TYR A C 1
ATOM 696 O O . TYR A 1 88 ? 6.587 -0.646 0.019 1.00 92.12 88 TYR A O 1
ATOM 704 N N . ILE A 1 89 ? 6.106 -2.292 -1.433 1.00 93.81 89 ILE A N 1
ATOM 705 C CA . ILE A 1 89 ? 5.086 -2.931 -0.595 1.00 93.81 89 ILE A CA 1
ATOM 706 C C . ILE A 1 89 ? 5.665 -3.423 0.727 1.00 93.81 89 ILE A C 1
ATOM 708 O O . ILE A 1 89 ? 5.035 -3.230 1.762 1.00 93.81 89 ILE A O 1
ATOM 712 N N . SER A 1 90 ? 6.861 -4.012 0.731 1.00 93.50 90 SER A N 1
ATOM 713 C CA . SER A 1 90 ? 7.493 -4.453 1.976 1.00 93.50 90 SER A CA 1
ATOM 714 C C . SER A 1 90 ? 7.812 -3.291 2.913 1.00 93.50 90 SER A C 1
ATOM 716 O O . SER A 1 90 ? 7.673 -3.430 4.129 1.00 93.50 90 SER A O 1
ATOM 718 N N . ARG A 1 91 ? 8.198 -2.129 2.372 1.00 93.06 91 ARG A N 1
ATOM 719 C CA . ARG A 1 91 ? 8.429 -0.930 3.184 1.00 93.06 91 ARG A CA 1
ATOM 720 C C . ARG A 1 91 ? 7.120 -0.384 3.748 1.00 93.06 91 ARG A C 1
ATOM 722 O O . ARG A 1 91 ? 7.024 -0.181 4.954 1.00 93.06 91 ARG A O 1
ATOM 729 N N . LEU A 1 92 ? 6.103 -0.255 2.900 1.00 93.19 92 LEU A N 1
ATOM 730 C CA . LEU A 1 92 ? 4.774 0.196 3.300 1.00 93.19 92 LEU A CA 1
ATOM 731 C C . LEU A 1 92 ? 4.149 -0.715 4.367 1.00 93.19 92 LEU A C 1
ATOM 733 O O . LEU A 1 92 ? 3.609 -0.243 5.363 1.00 93.19 92 LEU A O 1
ATOM 737 N N . ALA A 1 93 ? 4.225 -2.030 4.180 1.00 92.94 93 ALA A N 1
ATOM 738 C CA . ALA A 1 93 ? 3.668 -2.992 5.121 1.00 92.94 93 ALA A CA 1
ATOM 739 C C . ALA A 1 93 ? 4.381 -2.974 6.477 1.00 92.94 93 ALA A C 1
ATOM 741 O O . ALA A 1 93 ? 3.738 -3.220 7.495 1.00 92.94 93 ALA A O 1
ATOM 742 N N . CYS A 1 94 ? 5.676 -2.641 6.513 1.00 94.12 94 CYS A N 1
ATOM 743 C CA . CYS A 1 94 ? 6.398 -2.414 7.764 1.00 94.12 94 CYS A CA 1
ATOM 744 C C . CYS A 1 94 ? 5.770 -1.257 8.556 1.00 94.12 94 CYS A C 1
ATOM 746 O O . CYS A 1 94 ? 5.451 -1.419 9.734 1.00 94.12 94 CYS A O 1
ATOM 748 N N . ASP A 1 95 ? 5.510 -0.131 7.887 1.00 93.75 95 ASP A N 1
ATOM 749 C CA . ASP A 1 95 ? 4.925 1.063 8.506 1.00 93.75 95 ASP A CA 1
ATOM 750 C C . ASP A 1 95 ? 3.467 0.838 8.949 1.00 93.75 95 ASP A C 1
ATOM 752 O O . ASP A 1 95 ? 3.010 1.423 9.938 1.00 93.75 95 ASP A O 1
ATOM 756 N N . LEU A 1 96 ? 2.737 -0.027 8.237 1.00 94.44 96 LEU A N 1
ATOM 757 C CA . LEU A 1 96 ? 1.321 -0.326 8.471 1.00 94.44 96 LEU A CA 1
ATOM 758 C C . LEU A 1 96 ? 1.066 -1.594 9.297 1.00 94.44 96 LEU A C 1
ATOM 760 O O . LEU A 1 96 ? -0.092 -1.932 9.538 1.00 94.44 96 LEU A O 1
ATOM 764 N N . LYS A 1 97 ? 2.107 -2.306 9.742 1.00 94.50 97 LYS A N 1
ATOM 765 C CA . LYS A 1 97 ? 1.979 -3.638 10.353 1.00 94.50 97 LYS A CA 1
ATOM 766 C C . LYS A 1 97 ? 0.996 -3.677 11.523 1.00 94.50 97 LYS A C 1
ATOM 768 O O . LYS A 1 97 ? 0.046 -4.457 11.504 1.00 94.50 97 LYS A O 1
ATOM 773 N N . GLU A 1 98 ? 1.190 -2.801 12.503 1.00 95.31 98 GLU A N 1
ATOM 774 C CA . GLU A 1 98 ? 0.347 -2.716 13.706 1.00 95.31 98 GLU A CA 1
ATOM 775 C C . GLU A 1 98 ? -1.051 -2.144 13.411 1.00 95.31 98 GLU A C 1
ATOM 777 O O . GLU A 1 98 ? -1.949 -2.214 14.242 1.00 95.31 98 GLU A O 1
ATOM 782 N N . LEU A 1 99 ? -1.252 -1.577 12.217 1.00 95.81 99 LEU A N 1
ATOM 783 C CA . LEU A 1 99 ? -2.514 -0.970 11.799 1.00 95.81 99 LEU A CA 1
ATOM 784 C C . LEU A 1 99 ? -3.437 -1.953 11.072 1.00 95.81 99 LEU A C 1
ATOM 786 O O . LEU A 1 99 ? -4.572 -1.607 10.754 1.00 95.81 99 LEU A O 1
ATOM 790 N N . GLN A 1 100 ? -2.991 -3.184 10.838 1.00 96.00 100 GLN A N 1
ATOM 791 C CA . GLN A 1 100 ? -3.831 -4.254 10.306 1.00 96.00 100 GLN A CA 1
ATOM 792 C C . GLN A 1 100 ? -4.846 -4.719 11.351 1.00 96.00 100 GLN A C 1
ATOM 794 O O . GLN A 1 100 ? -4.512 -4.845 12.528 1.00 96.00 100 GLN A O 1
ATOM 799 N N . ILE A 1 101 ? -6.078 -5.026 10.932 1.00 95.50 101 ILE A N 1
ATOM 800 C CA . ILE A 1 101 ? -7.132 -5.496 11.849 1.00 95.50 101 ILE A CA 1
ATOM 801 C C . ILE A 1 101 ? -6.741 -6.782 12.590 1.00 95.50 101 ILE A C 1
ATOM 803 O O . ILE A 1 101 ? -7.134 -6.986 13.736 1.00 95.50 101 ILE A O 1
ATOM 807 N N . THR A 1 102 ? -5.897 -7.616 11.982 1.00 94.94 102 THR A N 1
ATOM 808 C CA . THR A 1 102 ? -5.307 -8.813 12.602 1.00 94.94 102 THR A CA 1
ATOM 809 C C . THR A 1 102 ? -4.375 -8.495 13.774 1.00 94.94 102 THR A C 1
ATOM 811 O O . THR A 1 102 ? -4.204 -9.339 14.650 1.00 94.94 102 THR A O 1
ATOM 814 N N . ASN A 1 103 ? -3.840 -7.273 13.827 1.00 95.38 103 ASN A N 1
ATOM 815 C CA . ASN A 1 103 ? -2.992 -6.744 14.897 1.00 95.38 103 ASN A CA 1
ATOM 816 C C . ASN A 1 103 ? -3.717 -5.684 15.755 1.00 95.38 103 ASN A C 1
ATOM 818 O O . ASN A 1 103 ? -3.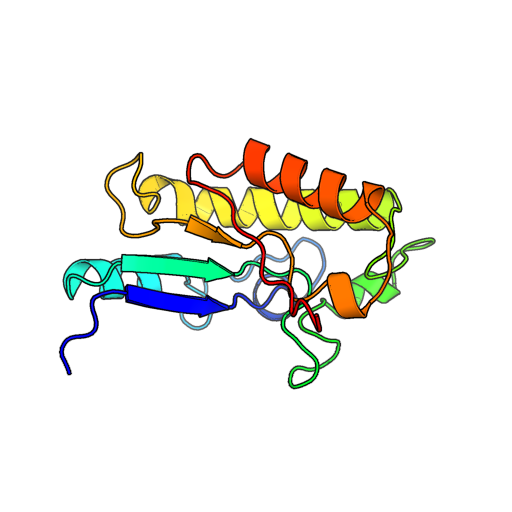094 -5.022 16.578 1.00 95.38 103 ASN A O 1
ATOM 822 N N . GLY A 1 104 ? -5.040 -5.537 15.601 1.00 93.94 104 GLY A N 1
ATOM 823 C CA . GLY A 1 104 ? -5.859 -4.599 16.380 1.00 93.94 104 GLY A CA 1
ATOM 824 C C . GLY A 1 104 ? -5.956 -3.181 15.806 1.00 93.94 104 GLY A C 1
ATOM 825 O O . GLY A 1 104 ? -6.468 -2.289 16.483 1.00 93.94 104 GLY A O 1
ATOM 826 N N . GLY A 1 105 ? -5.486 -2.960 14.579 1.00 95.25 105 GLY A N 1
ATOM 827 C CA . GLY A 1 105 ? -5.594 -1.681 13.881 1.00 95.25 105 GLY A CA 1
ATOM 828 C C . GLY A 1 105 ? -6.852 -1.525 13.011 1.00 95.25 105 GLY A C 1
ATOM 829 O O . GLY A 1 105 ? -7.691 -2.422 12.958 1.00 95.25 105 GLY A O 1
ATOM 830 N N . PRO A 1 106 ? -7.008 -0.388 12.309 1.00 96.19 106 PRO A N 1
ATOM 831 C CA . PRO A 1 106 ? -8.222 -0.069 11.553 1.00 96.19 106 PRO A CA 1
ATOM 832 C C . PRO A 1 106 ? -8.257 -0.639 10.124 1.00 96.19 106 PRO A C 1
ATOM 834 O O . PRO A 1 106 ? -9.298 -0.565 9.471 1.00 96.19 106 PRO A O 1
ATOM 837 N N . ILE A 1 107 ? -7.144 -1.153 9.586 1.00 96.06 107 ILE A N 1
ATOM 838 C CA . ILE A 1 107 ? -7.061 -1.595 8.186 1.00 96.06 107 ILE A CA 1
ATOM 839 C C . ILE A 1 107 ? -7.779 -2.934 8.024 1.00 96.06 107 ILE A C 1
ATOM 841 O O . ILE A 1 107 ? -7.299 -3.965 8.496 1.00 96.06 107 ILE A O 1
ATOM 845 N N . LEU A 1 108 ? -8.906 -2.920 7.310 1.00 93.88 108 LEU A N 1
ATOM 846 C CA . LEU A 1 108 ? -9.743 -4.099 7.093 1.00 93.88 108 LEU A CA 1
ATOM 847 C C . LEU A 1 108 ? -9.347 -4.908 5.865 1.00 93.88 108 LEU A C 1
ATOM 849 O O . LEU A 1 108 ? -9.387 -6.131 5.916 1.00 93.88 108 LEU A O 1
ATOM 853 N N . MET A 1 109 ? -9.043 -4.243 4.749 1.00 92.19 109 MET A N 1
ATOM 854 C CA . MET A 1 109 ? -8.711 -4.904 3.484 1.00 92.19 109 MET A CA 1
ATOM 855 C C . MET A 1 109 ? -7.746 -4.053 2.662 1.00 92.19 109 MET A C 1
ATOM 857 O O . MET A 1 109 ? -7.710 -2.824 2.790 1.00 92.19 109 MET A O 1
ATOM 861 N N . VAL A 1 110 ? -7.005 -4.723 1.782 1.00 91.06 110 VAL A N 1
ATOM 862 C CA . VAL A 1 110 ? -6.052 -4.101 0.855 1.00 91.06 110 VAL A CA 1
ATOM 863 C C . VAL A 1 110 ? -6.451 -4.424 -0.582 1.00 91.06 110 VAL A C 1
ATOM 865 O O . VAL A 1 110 ? -6.798 -5.560 -0.905 1.00 91.06 110 VAL A O 1
ATOM 868 N N . GLN A 1 111 ? -6.423 -3.424 -1.456 1.00 85.56 111 GLN A N 1
ATOM 869 C CA . GLN A 1 111 ? -6.734 -3.622 -2.865 1.00 85.56 111 GLN A CA 1
ATOM 870 C C . GLN A 1 111 ? -5.529 -4.171 -3.640 1.00 85.56 111 GLN A C 1
ATOM 872 O O . GLN A 1 111 ? -4.403 -3.713 -3.458 1.00 85.56 111 GLN A O 1
ATOM 877 N N . VAL A 1 112 ? -5.780 -5.122 -4.536 1.00 77.31 112 VAL A N 1
ATOM 878 C CA . VAL A 1 112 ? -4.817 -5.654 -5.503 1.00 77.31 112 VAL A CA 1
ATOM 879 C C . VAL A 1 112 ? -5.064 -4.978 -6.844 1.00 77.31 112 VAL A C 1
ATOM 881 O O . VAL A 1 112 ? -5.969 -5.382 -7.570 1.00 77.31 112 VAL A O 1
ATOM 884 N N . GLU A 1 113 ? -4.231 -3.989 -7.176 1.00 70.69 113 GLU A N 1
ATOM 885 C CA . GLU A 1 113 ? -4.305 -3.240 -8.443 1.00 70.69 113 GLU A CA 1
ATOM 886 C C . GLU A 1 113 ? -5.630 -2.447 -8.607 1.00 70.69 113 GLU A C 1
ATOM 888 O O . GLU A 1 113 ? -6.581 -2.617 -7.841 1.00 70.69 113 GLU A O 1
ATOM 893 N N . ASN A 1 114 ? -5.680 -1.509 -9.553 1.00 63.72 114 ASN A N 1
ATOM 894 C CA . ASN A 1 114 ? -6.853 -0.686 -9.837 1.00 63.72 114 ASN A CA 1
ATOM 895 C C . ASN A 1 114 ? -7.307 -0.886 -11.292 1.00 63.72 114 ASN A C 1
ATOM 897 O O . ASN A 1 114 ? -6.623 -0.447 -12.216 1.00 63.72 114 ASN A O 1
ATOM 901 N N . GLU A 1 115 ? -8.502 -1.458 -11.479 1.00 56.78 115 GLU A N 1
ATOM 902 C CA . GLU A 1 115 ? -9.201 -1.550 -12.777 1.00 56.78 115 GLU A CA 1
ATOM 903 C C . GLU A 1 115 ? -8.438 -2.285 -13.898 1.00 56.78 115 GLU A C 1
ATOM 905 O O . GLU A 1 115 ? -8.541 -1.951 -15.082 1.00 56.78 115 GLU A O 1
ATOM 910 N N . TYR A 1 116 ? -7.700 -3.346 -13.563 1.00 55.19 116 TYR A N 1
ATOM 911 C CA . TYR A 1 116 ? -6.936 -4.095 -14.568 1.00 55.19 116 TYR A CA 1
ATOM 912 C C . TYR A 1 116 ? -7.770 -4.704 -15.711 1.00 55.19 116 TYR A C 1
ATOM 914 O O . TYR A 1 116 ? -7.254 -4.864 -16.821 1.00 55.19 116 TYR A O 1
ATOM 922 N N . GLY A 1 117 ? -9.055 -5.011 -15.478 1.00 50.72 117 GLY A N 1
ATOM 923 C CA . GLY A 1 117 ? -9.966 -5.530 -16.509 1.00 50.72 117 GLY A CA 1
ATOM 924 C C . GLY A 1 117 ? -10.032 -4.643 -17.761 1.00 50.72 117 GLY A C 1
ATOM 925 O O . GLY A 1 117 ? -10.158 -5.153 -18.872 1.00 50.72 117 GLY A O 1
ATOM 926 N N . SER A 1 118 ? -9.820 -3.335 -17.595 1.00 49.50 118 SER A N 1
ATOM 927 C CA . SER A 1 118 ? -9.819 -2.346 -18.675 1.00 49.50 118 SER A CA 1
ATOM 928 C C . SER A 1 118 ? -8.476 -2.233 -19.415 1.00 49.50 118 SER A C 1
ATOM 930 O O . SER A 1 118 ? -8.431 -1.664 -20.504 1.00 49.50 118 SER A O 1
ATOM 932 N N . PHE A 1 119 ? -7.370 -2.754 -18.857 1.00 51.62 119 PHE A N 1
ATOM 933 C CA . PHE A 1 119 ? -6.007 -2.529 -19.373 1.00 51.62 119 PHE A CA 1
ATOM 934 C C . PHE A 1 119 ? -5.341 -3.761 -20.015 1.00 51.62 119 PHE A C 1
ATOM 936 O O . PHE A 1 119 ? -4.403 -3.597 -20.797 1.00 51.62 119 PHE A O 1
ATOM 943 N N . GLY A 1 120 ? -5.818 -4.984 -19.756 1.00 52.97 120 GLY A N 1
ATOM 944 C CA . GLY A 1 120 ? -5.406 -6.171 -20.519 1.00 52.97 120 GLY A CA 1
ATOM 945 C C . GLY A 1 120 ? -5.457 -7.481 -19.734 1.00 52.97 120 GLY A C 1
ATOM 946 O O . GLY A 1 120 ? -5.243 -7.516 -18.535 1.00 52.97 120 GLY A O 1
ATOM 947 N N . GLY A 1 121 ? -5.694 -8.606 -20.411 1.00 57.44 121 GLY A N 1
ATOM 948 C CA . GLY A 1 121 ? -5.857 -9.932 -19.790 1.00 57.44 121 GLY A CA 1
ATOM 949 C C . GLY A 1 121 ? -4.579 -10.601 -19.252 1.00 57.44 121 GLY A C 1
ATOM 950 O O . GLY A 1 121 ? -4.481 -11.831 -19.295 1.00 57.44 121 GLY A O 1
ATOM 951 N N . ASN A 1 122 ? -3.571 -9.857 -18.782 1.00 65.94 122 ASN A N 1
ATOM 952 C CA . ASN A 1 122 ? -2.332 -10.451 -18.262 1.00 65.94 122 ASN A CA 1
ATOM 953 C C . ASN A 1 122 ? -2.490 -10.922 -16.805 1.00 65.94 122 ASN A C 1
ATOM 955 O O . ASN A 1 122 ? -2.066 -10.277 -15.846 1.00 65.94 122 ASN A O 1
ATOM 959 N N . HIS A 1 123 ? -3.078 -12.106 -16.658 1.00 71.12 123 HIS A N 1
ATOM 960 C CA . HIS A 1 123 ? -3.315 -12.767 -15.375 1.00 71.12 123 HIS A CA 1
ATOM 961 C C . HIS A 1 123 ? -2.025 -13.033 -14.575 1.00 71.12 123 HIS A C 1
ATOM 963 O O . HIS A 1 123 ? -2.077 -13.130 -13.350 1.00 71.12 123 HIS A O 1
ATOM 969 N N . GLN A 1 124 ? -0.865 -13.138 -15.241 1.00 77.56 124 GLN A N 1
ATOM 970 C CA . GLN A 1 124 ? 0.421 -13.375 -14.572 1.00 77.56 124 GLN A CA 1
ATOM 971 C C . GLN A 1 124 ? 0.893 -12.142 -13.796 1.00 77.56 124 GLN A C 1
ATOM 973 O O . GLN A 1 124 ? 1.394 -12.273 -12.682 1.00 77.56 124 GLN A O 1
ATOM 978 N N . TYR A 1 125 ? 0.678 -10.945 -14.348 1.00 79.81 125 TYR A N 1
ATOM 979 C CA . TYR A 1 125 ? 0.993 -9.682 -13.682 1.00 79.81 125 TYR A CA 1
ATOM 980 C C . TYR A 1 125 ? 0.186 -9.502 -12.393 1.00 79.81 125 TYR A C 1
ATOM 982 O O . TYR A 1 125 ? 0.764 -9.356 -11.317 1.00 79.81 125 TYR A O 1
ATOM 990 N N . VAL A 1 126 ? -1.143 -9.596 -12.487 1.00 80.00 126 VAL A N 1
ATOM 991 C CA . VAL A 1 126 ? -2.037 -9.447 -11.327 1.00 80.00 126 VAL A CA 1
ATOM 992 C C . VAL A 1 126 ? -1.778 -10.536 -10.288 1.00 80.00 126 VAL A C 1
ATOM 994 O O . VAL A 1 126 ? -1.768 -10.255 -9.091 1.00 80.00 126 VAL A O 1
ATOM 997 N N . GLY A 1 127 ? -1.511 -11.770 -10.734 1.00 83.62 127 GLY A N 1
ATOM 998 C CA . GLY A 1 127 ? -1.106 -12.866 -9.857 1.00 83.62 127 GLY A CA 1
ATOM 999 C C . GLY A 1 127 ? 0.148 -12.529 -9.048 1.00 83.62 127 GLY A C 1
ATOM 1000 O O . GLY A 1 127 ? 0.136 -12.682 -7.830 1.00 83.62 127 GLY A O 1
ATOM 1001 N N . ALA A 1 128 ? 1.184 -11.989 -9.694 1.00 86.50 128 ALA A N 1
ATOM 1002 C CA . ALA A 1 128 ? 2.416 -11.596 -9.016 1.00 86.50 128 ALA A CA 1
ATOM 1003 C C . ALA A 1 128 ? 2.207 -10.449 -8.014 1.00 86.50 128 ALA A C 1
ATOM 1005 O O . ALA A 1 128 ? 2.715 -10.521 -6.896 1.00 86.50 128 ALA A O 1
ATOM 1006 N N . LEU A 1 129 ? 1.424 -9.418 -8.363 1.00 86.94 129 LEU A N 1
ATOM 1007 C CA . LEU A 1 129 ? 1.107 -8.333 -7.423 1.00 86.94 129 LEU A CA 1
ATOM 1008 C C . LEU A 1 129 ? 0.320 -8.840 -6.213 1.00 86.94 129 LEU A C 1
ATOM 1010 O O . LEU A 1 129 ? 0.624 -8.473 -5.079 1.00 86.94 129 LEU A O 1
ATOM 1014 N N . ARG A 1 130 ? -0.676 -9.703 -6.451 1.00 88.25 130 ARG A N 1
ATOM 1015 C CA . ARG A 1 130 ? -1.449 -10.355 -5.390 1.00 88.25 130 ARG A CA 1
ATOM 1016 C C . ARG A 1 130 ? -0.528 -11.117 -4.448 1.00 88.25 130 ARG A C 1
ATOM 1018 O O . ARG A 1 130 ? -0.690 -11.006 -3.239 1.00 88.25 130 ARG A O 1
ATOM 1025 N N . ASP A 1 131 ? 0.398 -11.901 -4.988 1.00 89.38 131 ASP A N 1
ATOM 1026 C CA . ASP A 1 131 ? 1.285 -12.740 -4.184 1.00 89.38 131 ASP A CA 1
ATOM 1027 C C . ASP A 1 131 ? 2.248 -11.880 -3.351 1.00 89.38 131 ASP A C 1
ATOM 1029 O O . ASP A 1 131 ? 2.379 -12.113 -2.153 1.00 89.38 131 ASP A O 1
ATOM 1033 N N . ILE A 1 132 ? 2.790 -10.797 -3.924 1.00 91.44 132 ILE A N 1
ATOM 1034 C CA . ILE A 1 132 ? 3.577 -9.793 -3.186 1.00 91.44 132 ILE A CA 1
ATOM 1035 C C . ILE A 1 132 ? 2.757 -9.171 -2.047 1.00 91.44 132 ILE A C 1
ATOM 1037 O O . ILE A 1 132 ? 3.248 -9.056 -0.926 1.00 91.44 132 ILE A O 1
ATOM 1041 N N . LEU A 1 133 ? 1.504 -8.783 -2.297 1.00 90.81 133 LEU A N 1
ATOM 1042 C CA . LEU A 1 133 ? 0.641 -8.210 -1.261 1.00 90.81 133 LEU A CA 1
ATOM 1043 C C . LEU A 1 133 ? 0.322 -9.227 -0.158 1.00 90.81 133 LEU A C 1
ATOM 1045 O O . LEU A 1 133 ? 0.388 -8.876 1.016 1.00 90.81 133 LEU A O 1
ATOM 1049 N N . ARG A 1 134 ? 0.052 -10.491 -0.508 1.00 91.00 134 ARG A N 1
ATOM 1050 C CA . ARG A 1 134 ? -0.196 -11.574 0.463 1.00 91.00 134 ARG A CA 1
ATOM 1051 C C . ARG A 1 134 ? 1.008 -11.895 1.338 1.00 91.00 134 ARG A C 1
ATOM 1053 O O . ARG A 1 134 ? 0.822 -12.324 2.466 1.00 91.00 134 ARG A O 1
ATOM 1060 N N . GLU A 1 135 ? 2.223 -11.721 0.828 1.00 92.94 135 GLU A N 1
ATOM 1061 C CA . GLU A 1 135 ? 3.445 -11.913 1.621 1.00 92.94 135 GLU A CA 1
ATOM 1062 C C . GLU A 1 135 ? 3.626 -10.837 2.706 1.00 92.94 135 GLU A C 1
ATOM 1064 O O . GLU A 1 135 ? 4.400 -11.044 3.637 1.00 92.94 135 GLU A O 1
ATOM 1069 N N . ASN A 1 136 ? 2.950 -9.689 2.584 1.00 93.00 136 ASN A N 1
ATOM 1070 C CA . ASN A 1 136 ? 3.197 -8.509 3.416 1.00 93.00 136 ASN A CA 1
ATOM 1071 C C . ASN A 1 136 ? 1.967 -8.047 4.226 1.00 93.00 136 ASN A C 1
ATOM 1073 O O . ASN A 1 136 ? 2.128 -7.371 5.243 1.00 93.00 136 ASN A O 1
ATOM 1077 N N . PHE A 1 137 ? 0.753 -8.409 3.805 1.00 92.50 137 PHE A N 1
ATOM 1078 C CA . PHE A 1 137 ? -0.499 -8.061 4.474 1.00 92.50 137 PHE A CA 1
ATOM 1079 C C . PHE A 1 137 ? -1.298 -9.315 4.848 1.00 92.50 137 PHE A C 1
ATOM 1081 O O . PHE A 1 137 ? -1.608 -10.146 3.997 1.00 92.50 137 PHE A O 1
ATOM 1088 N N . ASP A 1 138 ? -1.708 -9.389 6.113 1.00 92.81 138 ASP A N 1
ATOM 1089 C CA . ASP A 1 138 ? -2.478 -10.484 6.717 1.00 92.81 138 ASP A CA 1
ATOM 1090 C C . ASP A 1 138 ? -4.000 -10.248 6.655 1.00 92.81 138 ASP A C 1
ATOM 1092 O O . ASP A 1 138 ? -4.786 -10.929 7.317 1.00 92.81 138 ASP A O 1
ATOM 1096 N N . VAL A 1 139 ? -4.440 -9.266 5.870 1.00 91.69 139 VAL A N 1
ATOM 1097 C CA . VAL A 1 139 ? -5.851 -8.896 5.715 1.00 91.69 139 VAL A CA 1
ATOM 1098 C C . VAL A 1 139 ? -6.406 -9.359 4.365 1.00 91.69 139 VAL A C 1
ATOM 1100 O O . VAL A 1 139 ? -5.639 -9.576 3.422 1.00 91.69 139 VAL A O 1
ATOM 1103 N N . PRO A 1 140 ? -7.737 -9.515 4.223 1.00 91.81 140 PRO A N 1
ATOM 1104 C CA . PRO A 1 140 ? -8.337 -9.856 2.943 1.00 91.81 140 PRO A CA 1
ATOM 1105 C C . PRO A 1 140 ? -7.906 -8.905 1.823 1.00 91.81 140 PRO A C 1
ATOM 1107 O O . PRO A 1 140 ? -7.853 -7.684 1.988 1.00 91.81 140 PRO A O 1
ATOM 1110 N N . LEU A 1 141 ? -7.631 -9.496 0.664 1.00 88.81 141 LEU A N 1
ATOM 1111 C CA . LEU A 1 141 ? -7.305 -8.774 -0.554 1.00 88.81 141 LEU A CA 1
ATOM 1112 C C . LEU A 1 141 ? -8.530 -8.706 -1.467 1.00 88.81 141 LEU A C 1
ATOM 1114 O O . LEU A 1 141 ? -9.209 -9.720 -1.644 1.00 88.81 141 LEU A O 1
ATOM 1118 N N . TYR A 1 142 ? -8.790 -7.549 -2.076 1.00 85.06 142 TYR A N 1
ATOM 1119 C CA . TYR A 1 142 ? -9.899 -7.360 -3.020 1.00 85.06 142 TYR A CA 1
ATOM 1120 C C . TYR A 1 142 ? -9.435 -6.704 -4.324 1.00 85.06 142 TYR A C 1
ATOM 1122 O O . TYR A 1 142 ? -8.383 -6.081 -4.375 1.00 85.06 142 TYR A O 1
ATOM 1130 N N . THR A 1 143 ? -10.219 -6.843 -5.390 1.00 77.12 143 THR A N 1
ATOM 1131 C CA . THR A 1 143 ? -9.996 -6.181 -6.688 1.00 77.12 143 THR A CA 1
ATOM 1132 C C . THR A 1 143 ? -11.252 -5.388 -7.047 1.00 77.12 143 THR A C 1
ATOM 1134 O O . THR A 1 143 ? -12.344 -5.745 -6.601 1.00 77.12 143 THR A O 1
ATOM 1137 N N . ASN A 1 144 ? -11.122 -4.302 -7.813 1.00 66.69 144 ASN A N 1
ATOM 1138 C CA . ASN A 1 144 ? -12.254 -3.666 -8.492 1.00 66.69 144 ASN A CA 1
ATOM 1139 C C . ASN A 1 144 ? -12.152 -3.959 -9.993 1.00 66.69 144 ASN A C 1
ATOM 1141 O O . ASN A 1 144 ? -11.141 -3.664 -10.630 1.00 66.69 144 ASN A O 1
ATOM 1145 N N . HIS A 1 145 ? -13.181 -4.576 -10.559 1.00 59.91 145 HIS A N 1
ATOM 1146 C CA . HIS A 1 145 ? -13.337 -4.723 -12.002 1.00 59.91 145 HIS A CA 1
ATOM 1147 C C . HIS A 1 145 ? -14.701 -4.162 -12.378 1.00 59.91 145 HIS A C 1
ATOM 1149 O O . HIS A 1 145 ? -15.704 -4.536 -11.767 1.00 59.91 145 HIS A O 1
ATOM 1155 N N . ASP A 1 146 ? -14.720 -3.287 -13.379 1.00 42.62 146 ASP A N 1
ATOM 1156 C CA . ASP A 1 146 ? -15.941 -2.989 -14.110 1.00 42.62 146 ASP A CA 1
ATOM 1157 C C . ASP A 1 146 ? -16.221 -4.189 -15.019 1.00 42.62 146 ASP A C 1
ATOM 1159 O O . ASP A 1 146 ? -15.666 -4.310 -16.111 1.00 42.62 146 ASP A O 1
ATOM 1163 N N . ASP A 1 147 ? -17.052 -5.118 -14.548 1.00 31.75 147 ASP A N 1
ATOM 1164 C CA . ASP A 1 147 ? -17.730 -6.050 -15.444 1.00 31.75 147 ASP A CA 1
ATOM 1165 C C . ASP A 1 147 ? -18.737 -5.219 -16.251 1.00 31.75 147 ASP A C 1
ATOM 1167 O O . ASP A 1 147 ? -19.847 -4.928 -15.795 1.00 31.75 147 ASP A O 1
ATOM 1171 N N . VAL A 1 148 ? -18.349 -4.797 -17.457 1.00 31.27 148 VAL A N 1
ATOM 1172 C CA . VAL A 1 148 ? -19.344 -4.461 -18.476 1.00 31.27 148 VAL A CA 1
ATOM 1173 C C . VAL A 1 148 ? -19.890 -5.797 -18.968 1.00 31.27 148 VAL A C 1
ATOM 1175 O O . VAL A 1 148 ? -19.326 -6.424 -19.864 1.00 31.27 148 VAL A O 1
ATOM 1178 N N . SER A 1 149 ? -20.943 -6.251 -18.286 1.00 31.78 149 SER A N 1
ATOM 1179 C CA . SER A 1 149 ? -21.822 -7.346 -18.706 1.00 31.78 149 SER A CA 1
ATOM 1180 C C . SER A 1 149 ? -22.234 -7.237 -20.170 1.00 31.78 149 SER A C 1
ATOM 1182 O O . SER A 1 149 ? -22.598 -6.101 -20.563 1.00 31.78 149 SER A O 1
#

Foldseek 3Di:
DPAAEDEDEAQLCVQPLDVPDGPCPPPVNVVLVVQVVCVVVNHAYEYEDACACDDVDVVRSHHPCQVVDPPRDPLDPDDSPLVSLLVSLQVVLVSCVCQAVVNVHRYAEYEQHAACVVVDDPPVSSVSSVVSNVVRHPHHYDYDYPPPD

Solvent-accessible surface area (backbone atoms only — not comparable to full-atom values): 8512 Å² total; per-residue (Å²): 132,93,77,55,64,46,78,43,78,47,50,48,24,72,36,32,60,42,90,93,45,76,36,49,87,39,85,94,45,28,58,55,59,56,49,49,55,36,36,77,73,66,24,32,32,37,41,31,66,25,67,44,72,50,85,92,41,77,78,21,26,43,32,71,56,54,78,73,43,88,86,44,42,87,102,45,81,37,68,61,38,52,53,52,51,44,55,51,48,50,52,52,30,62,69,39,47,65,37,27,46,90,59,75,27,34,33,58,36,38,40,49,48,61,45,50,76,81,76,53,92,57,62,66,38,57,50,52,54,43,51,50,46,58,77,51,43,95,49,57,72,44,70,56,63,82,78,82,122

Sequence (149 aa):
MGLNTVFSYLFWDQLEPVSGTWTGSQPENDVSHYFRLAQDEGLNVLVRPGPYVCGEHDFGGFPAWLSEVPGLMVKGYNEPFLNAFKSYISRLACDLKELQITNGGPILMVQVENEYGSFGGNHQYVGALRDILRENFDVPLYTNHDDVS

pLDDT: mean 81.73, std 15.16, range [31.27, 96.19]